Protein AF-A0A2S9JNG1-F1 (afdb_monomer_lite)

Foldseek 3Di:
DDKDKDWDPPDPDIKMKMKDKDFFDWQQVCQVVCCVQVVWHWPTKTKIKTWIWTADPQKIWIKIKIKIFQIDTDDDDPPDDQDDDDPVSVVSVLVNVQVVVCHVCVVDGMFIFIQIDTDGRVDRPDDCVVVRVVVSVVGRDPDDDPDDPPPDD

Organism: NCBI:txid1382456

Secondary structure (DSSP, 8-state):
-EEEEEEETTSSS-EEEEEEEEEEEEGGGGHHHHHHHHS--EEEEEEEEEEEEEEETTEEEEEEEEEEEEEEES----------S-HHHHHHHHHHHHHHHHHH-TT--EEE--EE--EETT-TT-THHHHHHHHHHH---S-PPSS-GGG--

Structure (mmCIF, N/CA/C/O backbone):
data_AF-A0A2S9JNG1-F1
#
_entry.id   AF-A0A2S9JNG1-F1
#
loop_
_atom_site.group_PDB
_atom_site.id
_atom_site.type_symbol
_atom_site.label_atom_id
_atom_site.label_alt_id
_atom_site.label_comp_id
_atom_site.label_asym_id
_atom_site.label_entity_id
_atom_site.label_seq_id
_atom_site.pdbx_PDB_ins_code
_atom_site.Cartn_x
_atom_site.Cartn_y
_atom_site.Cartn_z
_atom_site.occupancy
_atom_site.B_iso_or_equiv
_atom_site.auth_seq_id
_atom_site.auth_comp_id
_atom_site.auth_asym_id
_atom_site.auth_atom_id
_atom_site.pdbx_PDB_model_num
ATOM 1 N N . MET A 1 1 ? -1.853 -14.263 -1.547 1.00 91.31 1 MET A N 1
ATOM 2 C CA . MET A 1 1 ? -1.185 -13.300 -2.446 1.00 91.31 1 MET A CA 1
ATOM 3 C C . MET A 1 1 ? -1.119 -13.913 -3.832 1.00 91.31 1 MET A C 1
ATOM 5 O O . MET A 1 1 ? -0.804 -15.093 -3.926 1.00 91.31 1 MET A O 1
ATOM 9 N N . LYS A 1 2 ? -1.450 -13.146 -4.869 1.00 94.62 2 LYS A N 1
ATOM 10 C CA . LYS A 1 2 ? -1.276 -13.501 -6.278 1.00 94.62 2 LYS A CA 1
ATOM 11 C C . LYS A 1 2 ? -0.492 -12.381 -6.951 1.00 94.62 2 LYS A C 1
ATOM 13 O O . LYS A 1 2 ? -0.775 -11.212 -6.696 1.00 94.62 2 LYS A O 1
ATOM 18 N N . VAL A 1 3 ? 0.477 -12.756 -7.770 1.00 93.50 3 VAL A N 1
ATOM 19 C CA . VAL A 1 3 ? 1.281 -11.840 -8.577 1.00 93.50 3 VAL A CA 1
ATOM 20 C C . VAL A 1 3 ? 1.390 -12.467 -9.960 1.00 93.50 3 VAL A C 1
ATOM 22 O O . VAL A 1 3 ? 1.746 -13.641 -10.058 1.00 93.50 3 VAL A O 1
ATOM 25 N N . ASP A 1 4 ? 1.053 -11.707 -10.991 1.00 94.38 4 ASP A N 1
ATOM 26 C CA . ASP A 1 4 ? 1.318 -12.032 -12.391 1.00 94.38 4 ASP A CA 1
ATOM 27 C C . ASP A 1 4 ? 2.237 -10.939 -12.931 1.00 94.38 4 ASP A C 1
ATOM 29 O O . ASP A 1 4 ? 1.984 -9.759 -12.698 1.00 94.38 4 ASP A O 1
ATOM 33 N N . MET A 1 5 ? 3.350 -11.326 -13.549 1.00 90.06 5 MET A N 1
ATOM 34 C CA . MET A 1 5 ? 4.353 -10.379 -14.013 1.00 90.06 5 MET A CA 1
ATOM 35 C C . MET A 1 5 ? 4.984 -10.865 -15.311 1.00 90.06 5 MET A C 1
ATOM 37 O O . MET A 1 5 ? 5.430 -12.011 -15.411 1.00 90.06 5 MET A O 1
ATOM 41 N N . LYS A 1 6 ? 5.081 -9.962 -16.282 1.00 91.88 6 LYS A N 1
ATOM 42 C CA . LYS A 1 6 ? 5.872 -10.124 -17.503 1.00 91.88 6 LYS A CA 1
ATOM 43 C C . LYS A 1 6 ? 7.009 -9.118 -17.461 1.00 91.88 6 LYS A C 1
ATOM 45 O O . LYS A 1 6 ? 6.782 -7.967 -17.115 1.00 91.88 6 LYS A O 1
ATOM 50 N N . VAL A 1 7 ? 8.222 -9.549 -17.802 1.00 88.69 7 VAL A N 1
ATOM 51 C CA . VAL A 1 7 ? 9.421 -8.699 -17.749 1.00 88.69 7 VAL A CA 1
ATOM 52 C C . VAL A 1 7 ? 10.243 -8.876 -19.017 1.00 88.69 7 VAL A C 1
ATOM 54 O O . VAL A 1 7 ? 10.488 -10.005 -19.447 1.00 88.69 7 VAL A O 1
ATOM 57 N N . ASN A 1 8 ? 10.715 -7.769 -19.586 1.00 85.62 8 ASN A N 1
ATOM 58 C CA . ASN A 1 8 ? 11.705 -7.758 -20.654 1.00 85.62 8 ASN A CA 1
ATOM 59 C C . ASN A 1 8 ? 13.083 -7.374 -20.097 1.00 85.62 8 ASN A C 1
ATOM 61 O O . ASN A 1 8 ? 13.446 -6.203 -20.041 1.00 85.62 8 ASN A O 1
ATOM 65 N N . ILE A 1 9 ? 13.871 -8.379 -19.715 1.00 88.56 9 ILE A N 1
ATOM 66 C CA . ILE A 1 9 ? 15.198 -8.194 -19.101 1.00 88.56 9 ILE A CA 1
ATOM 67 C C . ILE A 1 9 ? 16.321 -7.848 -20.093 1.00 88.56 9 ILE A C 1
ATOM 69 O O . ILE A 1 9 ? 17.474 -7.743 -19.690 1.00 88.56 9 ILE A O 1
ATOM 73 N N . LEU A 1 10 ? 16.023 -7.735 -21.392 1.00 89.19 10 LEU A N 1
ATOM 74 C CA . LEU A 1 10 ? 17.038 -7.450 -22.416 1.00 89.19 10 LEU A CA 1
ATOM 75 C C . LEU A 1 10 ? 17.381 -5.959 -22.519 1.00 89.19 10 LEU A C 1
ATOM 77 O O . LEU A 1 10 ? 18.366 -5.601 -23.162 1.00 89.19 10 LEU A O 1
ATOM 81 N N . LYS A 1 11 ? 16.563 -5.096 -21.915 1.00 78.56 11 LYS A N 1
ATOM 82 C CA . LYS A 1 11 ? 16.812 -3.659 -21.822 1.00 78.56 11 LYS A CA 1
ATOM 83 C C . LYS A 1 11 ? 17.684 -3.334 -20.610 1.00 78.56 11 LYS A C 1
ATOM 85 O O . LYS A 1 11 ? 17.658 -4.049 -19.613 1.00 78.56 11 LYS A O 1
ATOM 90 N N . GLU A 1 12 ? 18.414 -2.222 -20.695 1.00 76.75 12 GLU A N 1
ATOM 91 C CA . GLU A 1 12 ? 19.209 -1.684 -19.581 1.00 76.75 12 GLU A CA 1
ATOM 92 C C . GLU A 1 12 ? 18.336 -1.405 -18.348 1.00 76.75 12 GLU A C 1
ATOM 94 O O . GLU A 1 12 ? 18.688 -1.794 -17.236 1.00 76.75 12 GLU A O 1
ATOM 99 N N . ILE A 1 13 ? 17.155 -0.818 -18.565 1.00 75.12 13 ILE A N 1
ATOM 100 C CA . ILE A 1 13 ? 16.062 -0.784 -17.593 1.00 75.12 13 ILE A CA 1
ATOM 101 C C . ILE A 1 13 ? 15.001 -1.768 -18.080 1.00 75.12 13 ILE A C 1
ATOM 103 O O . ILE A 1 13 ? 14.429 -1.539 -19.148 1.00 75.12 13 ILE A O 1
ATOM 107 N N . PRO A 1 14 ? 14.745 -2.864 -17.349 1.00 77.75 14 PRO A N 1
ATOM 108 C CA . PRO A 1 14 ? 13.750 -3.839 -17.761 1.00 77.75 14 PRO A CA 1
ATOM 109 C C . PRO A 1 14 ? 12.354 -3.224 -17.829 1.00 77.75 14 PRO A C 1
ATOM 111 O O . PRO A 1 14 ? 11.896 -2.628 -16.853 1.00 77.75 14 PRO A O 1
ATOM 114 N N . ASP A 1 15 ? 11.658 -3.435 -18.946 1.00 85.69 15 ASP A N 1
ATOM 115 C CA . ASP A 1 15 ? 10.218 -3.186 -18.974 1.00 85.69 15 ASP A CA 1
ATOM 116 C C . ASP A 1 15 ? 9.517 -4.266 -18.151 1.00 85.69 15 ASP A C 1
ATOM 118 O O . ASP A 1 15 ? 9.937 -5.432 -18.159 1.00 85.69 15 ASP A O 1
ATOM 122 N N . PHE A 1 16 ? 8.413 -3.914 -17.501 1.00 86.62 16 PHE A N 1
ATOM 123 C CA . PHE A 1 16 ? 7.541 -4.901 -16.882 1.00 86.62 16 PHE A CA 1
ATOM 124 C C . PHE A 1 16 ? 6.067 -4.520 -16.980 1.00 86.62 16 PHE A C 1
ATOM 126 O O . PHE A 1 16 ? 5.715 -3.355 -17.094 1.00 86.62 16 PHE A O 1
ATOM 133 N N . ASP A 1 17 ? 5.213 -5.528 -16.888 1.00 91.50 17 ASP A N 1
ATOM 134 C CA . ASP A 1 17 ? 3.771 -5.417 -16.674 1.00 91.50 17 ASP A CA 1
ATOM 135 C C . ASP A 1 17 ? 3.444 -6.349 -15.507 1.00 91.50 17 ASP A C 1
ATOM 137 O O . ASP A 1 17 ? 3.806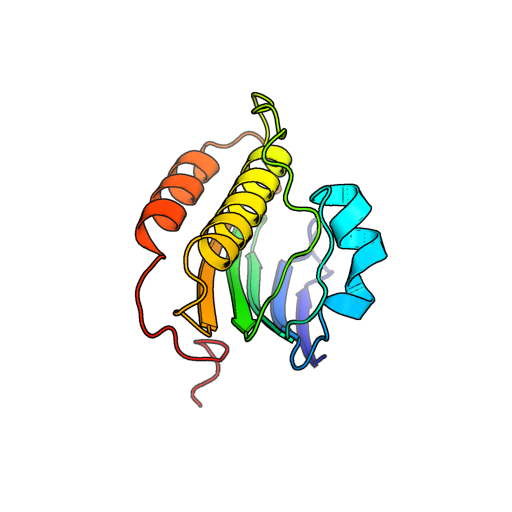 -7.531 -15.537 1.00 91.50 17 ASP A O 1
ATOM 141 N N . MET A 1 18 ? 2.864 -5.801 -14.442 1.00 90.81 18 MET A N 1
ATOM 142 C CA . MET A 1 18 ? 2.623 -6.489 -13.186 1.00 90.81 18 MET A CA 1
ATOM 143 C C . MET A 1 18 ? 1.203 -6.260 -12.676 1.00 90.81 18 MET A C 1
ATOM 145 O O . MET A 1 18 ? 0.775 -5.143 -12.397 1.00 90.81 18 MET A O 1
ATOM 149 N N . ASN A 1 19 ? 0.539 -7.371 -12.386 1.00 94.31 19 ASN A N 1
ATOM 150 C CA . ASN A 1 19 ? -0.720 -7.436 -11.669 1.00 94.31 19 ASN A CA 1
ATOM 151 C C . ASN A 1 19 ? -0.486 -8.032 -10.280 1.00 94.31 19 ASN A C 1
ATOM 153 O O . ASN A 1 19 ? 0.067 -9.126 -10.142 1.00 94.31 19 ASN A O 1
ATOM 157 N N . MET A 1 20 ? -0.947 -7.352 -9.233 1.00 94.69 20 MET A N 1
ATOM 158 C CA . MET A 1 20 ? -0.830 -7.826 -7.855 1.00 94.69 20 MET A CA 1
ATOM 159 C C . MET A 1 20 ? -2.181 -7.824 -7.145 1.00 94.69 20 MET A C 1
ATOM 161 O O . MET A 1 20 ? -2.921 -6.842 -7.148 1.00 94.69 20 MET A O 1
ATOM 165 N N . GLN A 1 21 ? -2.461 -8.925 -6.451 1.00 95.81 21 GLN A N 1
ATOM 166 C CA . GLN A 1 21 ? -3.594 -9.060 -5.549 1.00 95.81 21 GLN A CA 1
ATOM 167 C C . GLN A 1 21 ? -3.134 -9.624 -4.201 1.00 95.81 21 GLN A C 1
ATOM 169 O O . GLN A 1 21 ? -2.606 -10.738 -4.090 1.00 95.81 21 GLN A O 1
ATOM 174 N N . LEU A 1 22 ? -3.414 -8.887 -3.136 1.00 94.69 22 LEU A N 1
ATOM 175 C CA . LEU A 1 22 ? -3.188 -9.306 -1.762 1.00 94.69 22 LEU A CA 1
ATOM 176 C C . LEU A 1 22 ? -4.497 -9.156 -0.992 1.00 94.69 22 LEU A C 1
ATOM 178 O O . LEU A 1 22 ? -4.933 -8.045 -0.759 1.00 94.69 22 LEU A O 1
ATOM 182 N N . THR A 1 23 ? -5.133 -10.259 -0.606 1.00 95.12 23 THR A N 1
ATOM 183 C CA . THR A 1 23 ? -6.448 -10.237 0.053 1.00 95.12 23 THR A CA 1
ATOM 184 C C . THR A 1 23 ? -6.434 -10.969 1.383 1.00 95.12 23 THR A C 1
ATOM 186 O O . THR A 1 23 ? -5.656 -11.910 1.561 1.00 95.12 23 THR A O 1
ATOM 189 N N . GLY A 1 24 ? -7.343 -10.591 2.278 1.00 93.44 24 GLY A N 1
ATOM 190 C CA . GLY A 1 24 ? -7.548 -11.239 3.571 1.00 93.44 24 GLY A CA 1
ATOM 191 C C . GLY A 1 24 ? -6.424 -10.967 4.567 1.00 93.44 24 GLY A C 1
ATOM 192 O O . GLY A 1 24 ? -6.161 -11.798 5.436 1.00 93.44 24 GLY A O 1
ATOM 193 N N . VAL A 1 25 ? -5.725 -9.837 4.435 1.00 94.69 25 VAL A N 1
ATOM 194 C CA . VAL A 1 25 ? -4.654 -9.478 5.367 1.00 94.69 25 VAL A CA 1
ATOM 195 C C . VAL A 1 25 ? -5.268 -8.983 6.665 1.00 94.69 25 VAL A C 1
ATOM 197 O O . VAL A 1 25 ? -6.014 -8.007 6.670 1.00 94.69 25 VAL A O 1
ATOM 200 N N . ASN A 1 26 ? -4.916 -9.620 7.778 1.00 94.88 26 ASN A N 1
ATOM 201 C CA . ASN A 1 26 ? -5.264 -9.117 9.099 1.00 94.88 26 ASN A CA 1
ATOM 202 C C . ASN A 1 26 ? -4.335 -7.948 9.459 1.00 94.88 26 ASN A C 1
ATOM 204 O O . ASN A 1 26 ? -3.128 -8.126 9.608 1.00 94.88 26 ASN A O 1
ATOM 208 N N . LEU A 1 27 ? -4.882 -6.747 9.631 1.00 91.69 27 LEU A N 1
ATOM 209 C CA . LEU A 1 27 ? -4.080 -5.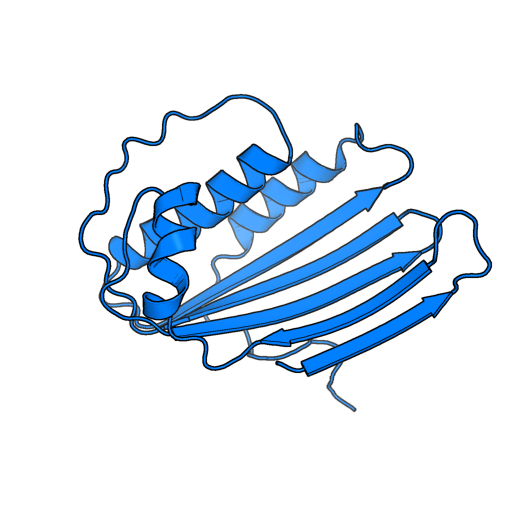562 9.942 1.00 91.69 27 LEU A CA 1
ATOM 210 C C . LEU A 1 27 ? -3.343 -5.669 11.284 1.00 91.69 27 LEU A C 1
ATOM 212 O O . LEU A 1 27 ? -2.286 -5.058 11.437 1.00 91.69 27 LEU A O 1
ATOM 216 N N . THR A 1 28 ? -3.824 -6.478 12.234 1.00 93.06 28 THR A N 1
ATOM 217 C CA . THR A 1 28 ? -3.130 -6.657 13.519 1.00 93.06 28 THR A CA 1
ATOM 218 C C . THR A 1 28 ? -1.776 -7.344 13.351 1.00 93.06 28 THR A C 1
ATOM 220 O O . THR A 1 28 ? -0.842 -7.037 14.094 1.00 93.06 28 THR A O 1
ATOM 223 N N . SER A 1 29 ? -1.612 -8.207 12.337 1.00 94.06 29 SER A N 1
ATOM 224 C CA . SER A 1 29 ? -0.318 -8.838 12.046 1.00 94.06 29 SER A CA 1
ATOM 225 C C . SER A 1 29 ? 0.697 -7.861 11.452 1.00 94.06 29 SER A C 1
ATOM 227 O O . SER A 1 29 ? 1.890 -8.150 11.441 1.00 94.06 29 SER A O 1
ATOM 229 N N . LEU A 1 30 ? 0.247 -6.695 10.980 1.00 90.56 30 LEU A N 1
ATOM 230 C CA . LEU A 1 30 ? 1.104 -5.635 10.450 1.00 90.56 30 LEU A CA 1
ATOM 231 C C . LEU A 1 30 ? 1.476 -4.583 11.503 1.00 90.56 30 LEU A C 1
ATOM 233 O O . LEU A 1 30 ? 2.180 -3.628 11.179 1.00 90.56 30 LEU A O 1
ATOM 237 N N . ASN A 1 31 ? 1.066 -4.745 12.766 1.00 88.38 31 ASN A N 1
ATOM 238 C CA . ASN A 1 31 ? 1.272 -3.732 13.804 1.00 88.38 31 ASN A CA 1
ATOM 239 C C . ASN A 1 31 ? 2.736 -3.319 13.997 1.00 88.38 31 ASN A C 1
ATOM 241 O O . ASN A 1 31 ? 2.990 -2.149 14.259 1.00 88.38 31 ASN A O 1
ATOM 245 N N . ASN A 1 32 ? 3.707 -4.221 13.825 1.00 88.75 32 ASN A N 1
ATOM 246 C CA . ASN A 1 32 ? 5.126 -3.846 13.903 1.00 88.75 32 ASN A CA 1
ATOM 247 C C . ASN A 1 32 ? 5.503 -2.815 12.826 1.00 88.75 32 ASN A C 1
ATOM 249 O O . ASN A 1 32 ? 6.187 -1.835 13.114 1.00 88.75 32 ASN A O 1
ATOM 253 N N . PHE A 1 33 ? 5.011 -3.006 11.600 1.00 85.31 33 PHE A N 1
ATOM 254 C CA . PHE A 1 33 ? 5.224 -2.079 10.492 1.00 85.31 33 PHE A CA 1
ATOM 255 C C . PHE A 1 33 ? 4.433 -0.777 10.684 1.00 85.31 33 PHE A C 1
ATOM 257 O O . PHE A 1 33 ? 4.991 0.313 10.561 1.00 85.31 33 PHE A O 1
ATOM 264 N N . ILE A 1 34 ? 3.151 -0.884 11.046 1.00 83.19 34 ILE A N 1
ATOM 265 C CA . ILE A 1 34 ? 2.260 0.268 11.244 1.00 83.19 34 ILE A CA 1
ATOM 266 C C . ILE A 1 34 ? 2.778 1.166 12.378 1.00 83.19 34 ILE A C 1
ATOM 268 O O . ILE A 1 34 ? 2.835 2.382 12.212 1.00 83.19 34 ILE A O 1
ATOM 272 N N . LYS A 1 35 ? 3.254 0.591 13.488 1.00 82.75 35 LYS A N 1
ATOM 273 C CA . LYS A 1 35 ? 3.866 1.353 14.588 1.00 82.75 35 LYS A CA 1
ATOM 274 C C . LYS A 1 35 ? 5.135 2.077 14.147 1.00 82.75 35 LYS A C 1
ATOM 276 O O . LYS A 1 35 ? 5.327 3.232 14.517 1.00 82.75 35 LYS A O 1
ATOM 281 N N . ALA A 1 36 ? 5.978 1.427 13.345 1.00 80.88 36 ALA A N 1
ATOM 282 C CA . ALA A 1 36 ? 7.227 2.018 12.872 1.00 80.88 36 ALA A CA 1
ATOM 283 C C . ALA A 1 36 ? 7.003 3.194 11.903 1.00 80.88 36 ALA A C 1
ATOM 285 O O . ALA A 1 36 ? 7.718 4.189 11.985 1.00 80.88 36 ALA A O 1
ATOM 286 N N . GLN A 1 37 ? 6.020 3.093 11.001 1.00 74.88 37 GLN A N 1
ATOM 287 C CA . GLN A 1 37 ? 5.817 4.071 9.921 1.00 74.88 37 GLN A CA 1
ATOM 288 C C . GLN A 1 37 ? 4.682 5.068 10.195 1.00 74.88 37 GLN A C 1
ATOM 290 O O . GLN A 1 37 ? 4.816 6.262 9.928 1.00 74.88 37 GLN A O 1
ATOM 295 N N . GLY A 1 38 ? 3.564 4.581 10.731 1.00 72.12 38 GLY A N 1
ATOM 296 C CA . GLY A 1 38 ? 2.358 5.359 11.018 1.00 72.12 38 GLY A CA 1
ATOM 297 C C . GLY A 1 38 ? 2.268 5.872 12.456 1.00 72.12 38 GLY A C 1
ATOM 298 O O . GLY A 1 38 ? 1.519 6.813 12.701 1.00 72.12 38 GLY A O 1
ATOM 299 N N . LYS A 1 39 ? 3.046 5.301 13.391 1.00 78.12 39 LYS A N 1
ATOM 300 C CA . LYS A 1 39 ? 3.041 5.639 14.830 1.00 78.12 39 LYS A CA 1
ATOM 301 C C . LYS A 1 39 ? 1.693 5.411 15.535 1.00 78.12 39 LYS A C 1
ATOM 303 O O . LYS A 1 39 ? 1.408 6.061 16.535 1.00 78.12 39 LYS A O 1
ATOM 308 N N . PHE A 1 40 ? 0.891 4.473 15.037 1.00 79.00 40 PHE A N 1
ATOM 309 C CA . PHE A 1 40 ? -0.344 4.003 15.671 1.00 79.00 40 PHE A CA 1
ATOM 310 C C . PHE A 1 40 ? -0.411 2.474 15.624 1.00 79.00 40 PHE A C 1
ATOM 312 O O . PHE A 1 40 ? 0.430 1.821 14.999 1.00 79.00 40 PHE A O 1
ATOM 319 N N . ASP A 1 41 ? -1.408 1.893 16.281 1.00 85.12 41 ASP A N 1
ATOM 320 C CA . ASP A 1 41 ? -1.653 0.459 16.286 1.00 85.12 41 ASP A CA 1
ATOM 321 C C . ASP A 1 41 ? -3.117 0.108 16.027 1.00 85.12 41 ASP A C 1
ATOM 323 O O . ASP A 1 41 ? -4.047 0.852 16.335 1.00 85.12 41 ASP A O 1
ATOM 327 N N . VAL A 1 42 ? -3.317 -1.048 15.405 1.00 87.62 42 VAL A N 1
ATOM 328 C CA . VAL A 1 42 ? -4.624 -1.546 14.997 1.00 87.62 42 VAL A CA 1
ATOM 329 C C . VAL A 1 42 ? -5.027 -2.694 15.920 1.00 87.62 42 VAL A C 1
ATOM 331 O O . VAL A 1 42 ? -4.306 -3.684 16.051 1.00 87.62 42 VAL A O 1
ATOM 334 N N . GLU A 1 43 ? -6.199 -2.579 16.539 1.00 89.50 43 GLU A N 1
ATOM 335 C CA . GLU A 1 43 ? -6.821 -3.633 17.353 1.00 89.50 43 GLU A CA 1
ATOM 336 C C . GLU A 1 43 ? -7.516 -4.683 16.487 1.00 89.50 43 GLU A C 1
ATOM 338 O O . GLU A 1 43 ? -7.522 -5.867 16.814 1.00 89.50 43 GLU A O 1
ATOM 343 N N . ARG A 1 44 ? -8.115 -4.252 15.373 1.00 91.19 44 ARG A N 1
ATOM 344 C CA . ARG A 1 44 ? -8.717 -5.127 14.360 1.00 91.19 44 ARG A CA 1
ATOM 345 C C . ARG A 1 44 ? -8.817 -4.420 13.019 1.00 91.19 44 ARG A C 1
ATOM 347 O O . ARG A 1 44 ? -8.888 -3.196 12.979 1.00 91.19 44 ARG A O 1
ATOM 354 N N . GLY A 1 45 ? -8.899 -5.198 11.949 1.00 89.75 45 GLY A N 1
ATOM 355 C CA . GLY A 1 45 ? -9.225 -4.728 10.609 1.00 89.75 45 GLY A CA 1
ATOM 356 C C . GLY A 1 45 ? -8.692 -5.682 9.550 1.00 89.75 45 GLY A C 1
ATOM 357 O O . GLY A 1 45 ? -7.736 -6.415 9.807 1.00 89.75 45 GLY A O 1
ATOM 358 N N . ASN A 1 46 ? -9.305 -5.662 8.373 1.00 91.94 46 ASN A N 1
ATOM 359 C CA . ASN A 1 46 ? -8.841 -6.422 7.217 1.00 91.94 46 ASN A CA 1
ATOM 360 C C . ASN A 1 46 ? -8.366 -5.470 6.126 1.00 91.94 46 ASN A C 1
ATOM 362 O O . ASN A 1 46 ? -8.895 -4.366 6.001 1.00 91.94 46 ASN A O 1
ATOM 366 N N . LEU A 1 47 ? -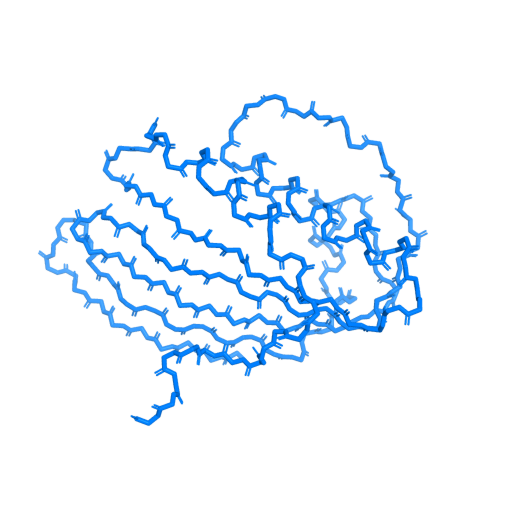7.387 -5.916 5.349 1.00 91.00 47 LEU A N 1
ATOM 367 C CA . LEU A 1 47 ? -6.835 -5.199 4.214 1.00 91.00 47 LEU A CA 1
ATOM 368 C C . LEU A 1 47 ? -6.824 -6.107 2.984 1.00 91.00 47 LEU A C 1
ATOM 370 O O . LEU A 1 47 ? -6.238 -7.193 3.007 1.00 91.00 47 LEU A O 1
ATOM 374 N N . ASP A 1 48 ? -7.422 -5.612 1.907 1.00 93.00 48 ASP A N 1
ATOM 375 C CA . ASP A 1 48 ? -7.182 -6.099 0.556 1.00 93.00 48 ASP A CA 1
ATOM 376 C C . ASP A 1 48 ? -6.442 -5.019 -0.245 1.00 93.00 48 ASP A C 1
ATOM 378 O O . ASP A 1 48 ? -6.688 -3.827 -0.080 1.00 93.00 48 ASP A O 1
ATOM 382 N N . ILE A 1 49 ? -5.542 -5.423 -1.131 1.00 91.88 49 ILE A N 1
ATOM 383 C CA . ILE A 1 49 ? -4.827 -4.561 -2.066 1.00 91.88 49 ILE A CA 1
ATOM 384 C C . ILE A 1 49 ? -4.933 -5.178 -3.457 1.00 91.88 49 ILE A C 1
ATOM 386 O O . ILE A 1 49 ? -4.643 -6.362 -3.644 1.00 91.88 49 ILE A O 1
ATOM 390 N N . TYR A 1 50 ? -5.294 -4.349 -4.428 1.00 93.19 50 TYR A N 1
ATOM 391 C CA . TYR A 1 50 ? -5.261 -4.667 -5.854 1.00 93.19 50 TYR A CA 1
ATOM 392 C C . TYR A 1 50 ? -4.374 -3.647 -6.558 1.00 93.19 50 TYR A C 1
ATOM 394 O O . TYR A 1 50 ? -4.436 -2.467 -6.229 1.00 93.19 50 TYR A O 1
ATOM 402 N N . SER A 1 51 ? -3.534 -4.070 -7.491 1.00 91.75 51 SER A N 1
ATOM 403 C CA . SER A 1 51 ? -2.632 -3.163 -8.196 1.00 91.75 51 SER A CA 1
ATOM 404 C C . SER A 1 51 ? -2.351 -3.660 -9.603 1.00 91.75 51 SER A C 1
ATOM 406 O O . SER A 1 51 ? -2.203 -4.864 -9.815 1.00 91.75 51 SER A O 1
ATOM 408 N N . GLU A 1 52 ? -2.271 -2.707 -10.522 1.00 93.31 52 GLU A N 1
ATOM 409 C CA . GLU A 1 52 ? -1.756 -2.868 -11.879 1.00 93.31 52 GLU A CA 1
ATOM 410 C C . GLU A 1 52 ? -0.631 -1.854 -12.038 1.00 93.31 52 GLU A C 1
ATOM 412 O O . GLU A 1 52 ? -0.821 -0.688 -11.685 1.00 93.31 52 GLU A O 1
ATOM 417 N N . LEU A 1 53 ? 0.535 -2.297 -12.493 1.00 89.19 53 LEU A N 1
ATOM 418 C CA . LEU A 1 53 ? 1.704 -1.454 -12.707 1.00 89.19 53 LEU A CA 1
ATOM 419 C C . LEU A 1 53 ? 2.426 -1.884 -13.973 1.00 89.19 53 LEU A C 1
ATOM 421 O O . LEU A 1 53 ? 2.753 -3.059 -14.122 1.00 89.19 53 LEU A O 1
ATOM 425 N N . ASP A 1 54 ? 2.758 -0.924 -14.820 1.00 91.19 54 ASP A N 1
ATOM 426 C CA . ASP A 1 54 ? 3.588 -1.129 -15.997 1.00 91.19 54 ASP A CA 1
ATOM 427 C C . ASP A 1 54 ? 4.758 -0.147 -16.007 1.00 91.19 54 ASP A C 1
ATOM 429 O O . ASP A 1 54 ? 4.632 1.006 -15.601 1.00 91.19 54 ASP A O 1
ATOM 433 N N . LEU A 1 55 ? 5.915 -0.627 -16.446 1.00 85.88 55 LEU A N 1
ATOM 434 C CA . LEU A 1 55 ? 7.091 0.176 -16.735 1.00 85.88 55 LEU A CA 1
ATOM 435 C C . LEU A 1 55 ? 7.468 -0.082 -18.186 1.00 85.88 55 LEU A C 1
ATOM 437 O O . LEU A 1 55 ? 7.874 -1.193 -18.520 1.00 85.88 55 LEU A O 1
ATOM 441 N N . MET A 1 56 ? 7.346 0.939 -19.026 1.00 90.00 56 MET A N 1
ATOM 442 C CA . MET A 1 56 ? 7.652 0.858 -20.453 1.00 90.00 56 MET A CA 1
ATOM 443 C C . MET A 1 56 ? 8.589 2.001 -20.823 1.00 90.00 56 MET A C 1
ATOM 445 O O . MET A 1 56 ? 8.249 3.165 -20.630 1.00 90.00 56 MET A O 1
ATOM 449 N N . ASP A 1 57 ? 9.789 1.684 -21.318 1.00 89.00 57 ASP A N 1
ATOM 450 C CA . ASP A 1 57 ? 10.783 2.690 -21.737 1.00 89.00 57 ASP A CA 1
ATOM 451 C C . ASP A 1 57 ? 11.130 3.719 -20.638 1.00 89.00 57 ASP A C 1
ATOM 453 O O . ASP A 1 57 ? 11.482 4.871 -20.894 1.00 89.00 57 ASP A O 1
ATOM 457 N N . GLY A 1 58 ? 11.056 3.280 -19.380 1.00 81.25 58 GLY A N 1
ATOM 458 C CA . GLY A 1 58 ? 11.317 4.105 -18.206 1.00 81.25 58 GLY A CA 1
ATOM 459 C C . GLY A 1 58 ? 10.143 4.975 -17.740 1.00 81.25 58 GLY A C 1
ATOM 460 O O . GLY A 1 58 ? 10.303 5.720 -16.775 1.00 81.25 58 GLY A O 1
ATOM 461 N N . GLU A 1 59 ? 8.971 4.870 -18.362 1.00 83.44 59 GLU A N 1
ATOM 462 C CA . GLU A 1 59 ? 7.724 5.455 -17.863 1.00 83.44 59 GLU A CA 1
ATOM 463 C C . GLU A 1 59 ? 6.967 4.425 -17.019 1.00 83.44 59 GLU A C 1
ATOM 465 O O . GLU A 1 59 ? 6.566 3.377 -17.522 1.00 83.44 59 GLU A O 1
ATOM 470 N N . LEU A 1 60 ? 6.800 4.716 -15.729 1.00 82.44 60 LEU A N 1
ATOM 471 C CA . LEU A 1 60 ? 6.027 3.927 -14.774 1.00 82.44 60 LEU A CA 1
ATOM 472 C C . LEU A 1 60 ? 4.592 4.453 -14.735 1.00 82.44 60 LEU A C 1
ATOM 474 O O . LEU A 1 60 ? 4.383 5.621 -14.402 1.00 82.44 60 LEU A O 1
ATOM 478 N N . ASN A 1 61 ? 3.616 3.585 -14.985 1.00 84.12 61 ASN A N 1
ATOM 479 C CA . ASN A 1 61 ? 2.192 3.886 -14.889 1.00 84.12 61 ASN A CA 1
ATOM 480 C C . ASN A 1 61 ? 1.455 2.818 -14.072 1.00 84.12 61 ASN A C 1
ATOM 482 O O . ASN A 1 61 ? 1.980 1.741 -13.785 1.00 84.12 61 ASN A O 1
ATOM 486 N N . GLY A 1 62 ? 0.229 3.143 -13.665 1.00 85.56 62 GLY A N 1
ATOM 487 C CA . GLY A 1 62 ? -0.681 2.204 -13.023 1.00 85.56 62 GLY A CA 1
ATOM 488 C C . GLY A 1 62 ? -1.328 2.752 -11.758 1.00 85.56 62 GLY A C 1
ATOM 489 O O . GLY A 1 62 ? -1.556 3.957 -11.612 1.00 85.56 62 GLY A O 1
ATOM 490 N N . TYR A 1 63 ? -1.689 1.858 -10.841 1.00 84.56 63 TYR A N 1
ATOM 491 C CA . TYR A 1 63 ? -2.403 2.209 -9.620 1.00 84.56 63 TYR A CA 1
ATOM 492 C C . TYR A 1 63 ? -2.296 1.147 -8.519 1.00 84.56 63 TYR A C 1
ATOM 494 O O . TYR A 1 63 ? -1.993 -0.026 -8.746 1.00 84.56 63 TYR A O 1
ATOM 502 N N . VAL A 1 64 ? -2.649 1.557 -7.300 1.00 85.81 64 VAL A N 1
ATOM 503 C CA . VAL A 1 64 ? -2.893 0.683 -6.148 1.00 85.81 64 VAL A CA 1
ATOM 504 C C . VAL A 1 64 ? -4.255 1.014 -5.536 1.00 85.81 64 VAL A C 1
ATOM 506 O O . VAL A 1 64 ? -4.574 2.173 -5.288 1.00 85.81 64 VAL A O 1
ATOM 509 N N . LYS A 1 65 ? -5.052 -0.012 -5.246 1.00 88.25 65 LYS A N 1
ATOM 510 C CA . LYS A 1 65 ? -6.368 0.070 -4.608 1.00 88.25 65 LYS A CA 1
ATOM 511 C C . LYS A 1 65 ? -6.371 -0.664 -3.272 1.00 88.25 65 LYS A C 1
ATOM 513 O O . LYS A 1 65 ? -6.561 -1.885 -3.258 1.00 88.25 65 LYS A O 1
ATOM 518 N N . PRO A 1 66 ? -6.141 0.034 -2.149 1.00 86.81 66 PRO A N 1
ATOM 519 C CA . PRO A 1 66 ? -6.356 -0.542 -0.833 1.00 86.81 66 PRO A CA 1
ATOM 520 C C . PRO A 1 66 ? -7.845 -0.505 -0.454 1.00 86.81 66 PRO A C 1
ATOM 522 O O . PRO A 1 66 ? -8.516 0.516 -0.616 1.00 86.81 66 PRO A O 1
ATOM 525 N N . PHE A 1 67 ? -8.325 -1.608 0.115 1.00 87.12 67 PHE A N 1
ATOM 526 C CA . PHE A 1 67 ? -9.631 -1.757 0.748 1.00 87.12 67 PHE A CA 1
ATOM 527 C C . PHE A 1 67 ? -9.415 -2.130 2.211 1.00 87.12 67 PHE A C 1
ATOM 529 O O . PHE A 1 67 ? -8.817 -3.162 2.504 1.00 87.12 67 PHE A O 1
ATOM 536 N N . ILE A 1 68 ? -9.885 -1.293 3.130 1.00 86.50 68 ILE A N 1
ATOM 537 C CA . ILE A 1 68 ? -9.774 -1.504 4.572 1.00 86.50 68 ILE A CA 1
ATOM 538 C C . ILE A 1 68 ? -11.168 -1.697 5.147 1.00 86.50 68 ILE A C 1
ATOM 540 O O . ILE A 1 68 ? -12.036 -0.843 4.979 1.00 86.50 68 ILE A O 1
ATOM 544 N N . GLU A 1 69 ? -11.366 -2.782 5.886 1.00 86.56 69 GLU A N 1
ATOM 545 C CA . GLU A 1 69 ? -12.642 -3.094 6.524 1.00 86.56 69 GLU A CA 1
ATOM 546 C C . GLU A 1 69 ? -12.528 -3.233 8.037 1.00 86.56 69 GLU A C 1
ATOM 548 O O . GLU A 1 69 ? -11.537 -3.747 8.561 1.00 86.56 69 GLU A O 1
ATOM 553 N N . ASN A 1 70 ? -13.608 -2.869 8.734 1.00 85.25 70 ASN A N 1
ATOM 554 C CA . ASN A 1 70 ? -13.828 -3.135 10.161 1.00 85.25 70 ASN A CA 1
ATOM 555 C C . ASN A 1 70 ? -12.680 -2.676 11.077 1.00 85.25 70 ASN A C 1
ATOM 557 O O . ASN A 1 70 ? -12.455 -3.259 12.144 1.00 85.25 70 ASN A O 1
ATOM 561 N N . ILE A 1 71 ? -11.965 -1.630 10.665 1.00 85.81 71 ILE A N 1
ATOM 562 C CA . ILE A 1 71 ? -10.775 -1.156 11.356 1.00 85.81 71 ILE A CA 1
ATOM 563 C C . ILE A 1 71 ? -11.105 -0.529 12.715 1.00 85.81 71 ILE A C 1
ATOM 565 O O . ILE A 1 71 ? -12.096 0.184 12.874 1.00 85.81 71 ILE A O 1
ATOM 569 N N . LYS A 1 72 ? -10.264 -0.806 13.713 1.00 84.69 72 LYS A N 1
ATOM 570 C CA . LYS A 1 72 ? -10.260 -0.144 15.020 1.00 84.69 72 LYS A CA 1
ATOM 571 C C . LYS A 1 72 ? -8.819 0.144 15.424 1.00 84.69 72 LYS A C 1
ATOM 573 O O . LYS A 1 72 ? -7.990 -0.762 15.397 1.00 84.69 72 LYS A O 1
ATOM 578 N N . VAL A 1 73 ? -8.544 1.387 15.796 1.00 82.50 73 VAL A N 1
ATOM 579 C CA . VAL A 1 73 ? -7.218 1.888 16.189 1.00 82.50 73 VAL A CA 1
ATOM 580 C C . VAL A 1 73 ? -7.236 2.211 17.685 1.00 82.50 73 VAL A C 1
ATOM 582 O O . VAL A 1 73 ? -8.254 2.714 18.164 1.00 82.50 73 VAL A O 1
ATOM 585 N N . LEU A 1 74 ? -6.159 1.905 18.418 1.00 74.69 74 LEU A N 1
ATOM 586 C CA . LEU A 1 74 ? -6.067 2.130 19.871 1.00 74.69 74 LEU A CA 1
ATOM 587 C C . LEU A 1 74 ? -5.311 3.423 20.206 1.00 74.69 74 LEU A C 1
ATOM 589 O O . LEU A 1 74 ? -5.871 4.279 20.887 1.00 74.69 74 LEU A O 1
ATOM 593 N N . ASP A 1 75 ? -4.106 3.613 19.661 1.00 68.31 75 ASP A N 1
ATOM 594 C CA . ASP A 1 75 ? -3.238 4.764 19.957 1.00 68.31 75 ASP A CA 1
ATOM 595 C C . ASP A 1 75 ? -3.092 5.729 18.769 1.00 68.31 75 ASP A C 1
ATOM 597 O O . ASP A 1 75 ? -1.996 5.990 18.263 1.00 68.31 75 ASP A O 1
ATOM 601 N N . TRP A 1 76 ? -4.207 6.294 18.298 1.00 69.38 76 TRP A N 1
ATOM 602 C CA . TRP A 1 76 ? -4.157 7.318 17.253 1.00 69.38 76 TRP A CA 1
ATOM 603 C C . TRP A 1 76 ? -3.675 8.665 17.822 1.00 69.38 76 TRP A C 1
ATOM 605 O O . TRP A 1 76 ? -4.452 9.424 18.404 1.00 69.38 76 TRP A O 1
ATOM 615 N N . LYS A 1 77 ? -2.390 8.992 17.638 1.00 61.75 77 LYS A N 1
ATOM 616 C CA . LYS A 1 77 ? -1.838 10.327 17.926 1.00 61.75 77 LYS A CA 1
ATOM 617 C C . LYS A 1 77 ? -1.603 11.085 16.621 1.00 61.75 77 LYS A C 1
ATOM 619 O O . LYS A 1 77 ? -0.713 10.738 15.851 1.00 61.75 77 LYS A O 1
ATOM 624 N N . ASN A 1 78 ? -2.354 12.163 16.400 1.00 56.06 78 ASN A N 1
ATOM 625 C CA . ASN A 1 78 ? -2.192 13.090 15.267 1.00 56.06 78 ASN A CA 1
ATOM 626 C C . ASN A 1 78 ? -0.933 13.987 15.384 1.00 56.06 78 ASN A C 1
ATOM 628 O O . ASN A 1 78 ? -0.916 15.103 14.878 1.00 56.06 78 ASN A O 1
ATOM 632 N N . ASP A 1 79 ? 0.144 13.513 16.016 1.00 53.22 79 ASP A N 1
ATOM 633 C CA . ASP A 1 79 ? 1.387 14.279 16.220 1.00 53.22 79 ASP A CA 1
ATOM 634 C C . ASP A 1 79 ? 2.356 14.178 15.026 1.00 53.22 79 ASP A C 1
ATOM 636 O O . ASP A 1 79 ? 3.566 14.407 15.138 1.00 53.22 79 ASP A O 1
ATOM 640 N N . ASN A 1 80 ? 1.838 13.837 13.847 1.00 55.84 80 ASN A N 1
ATOM 641 C CA . ASN A 1 80 ? 2.623 13.807 12.624 1.00 55.84 80 ASN A CA 1
ATOM 642 C C . ASN A 1 80 ? 2.801 15.242 12.125 1.00 55.84 80 ASN A C 1
ATOM 644 O O . ASN A 1 80 ? 1.955 15.793 11.422 1.00 55.84 80 ASN A O 1
ATOM 648 N N . LYS A 1 81 ? 3.916 15.865 12.523 1.00 52.72 81 LYS A N 1
ATOM 649 C CA . LYS A 1 81 ? 4.392 17.102 11.899 1.00 52.72 81 LYS A CA 1
ATOM 650 C C . LYS A 1 81 ? 4.471 16.873 10.389 1.00 52.72 81 LYS A C 1
ATOM 652 O O . LYS A 1 81 ? 5.057 15.883 9.957 1.00 52.72 81 LYS A O 1
ATOM 657 N N . LYS A 1 82 ? 3.879 17.783 9.614 1.00 52.94 82 LYS A N 1
ATOM 658 C CA . LYS A 1 82 ? 4.069 17.828 8.163 1.00 52.94 82 LYS A CA 1
ATOM 659 C C . LYS A 1 82 ? 5.559 18.024 7.905 1.00 52.94 82 LYS A C 1
ATOM 661 O O . LYS A 1 82 ? 6.125 19.033 8.319 1.00 52.94 82 LYS A O 1
ATOM 666 N N . GLU A 1 83 ? 6.190 17.023 7.313 1.00 54.75 83 GLU A N 1
ATOM 667 C CA . GLU A 1 83 ? 7.568 17.113 6.847 1.00 54.75 83 GLU A CA 1
ATOM 668 C C . GLU A 1 83 ? 7.5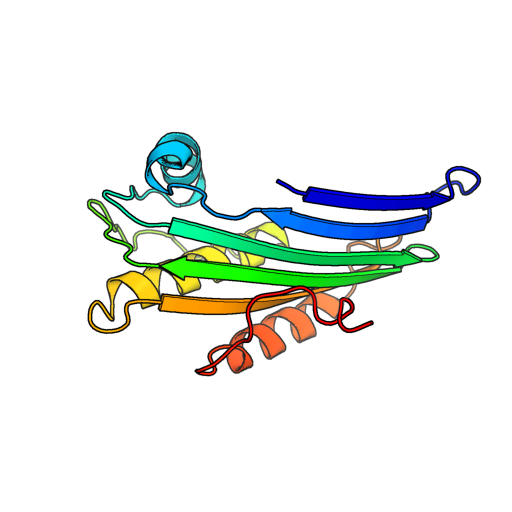04 17.640 5.412 1.00 54.75 83 GLU A C 1
ATOM 670 O O . GLU A 1 83 ? 6.865 17.038 4.549 1.00 54.75 83 GLU A O 1
ATOM 675 N N . GLU A 1 84 ? 8.094 18.810 5.166 1.00 57.19 84 GLU A N 1
ATOM 676 C CA . GLU A 1 84 ? 8.099 19.412 3.835 1.00 57.19 84 GLU A CA 1
ATOM 677 C C . GLU A 1 84 ? 9.041 18.638 2.898 1.00 57.19 84 GLU A C 1
ATOM 679 O O . GLU A 1 84 ? 10.203 18.399 3.225 1.00 57.19 84 GLU A O 1
ATOM 684 N N . GLY A 1 85 ? 8.535 18.285 1.711 1.00 55.84 85 GLY A N 1
ATOM 685 C CA . GLY A 1 85 ? 9.329 17.854 0.555 1.00 55.84 85 GLY A CA 1
ATOM 686 C C . GLY A 1 85 ? 9.548 16.341 0.425 1.00 55.84 85 GLY A C 1
ATOM 687 O O . GLY A 1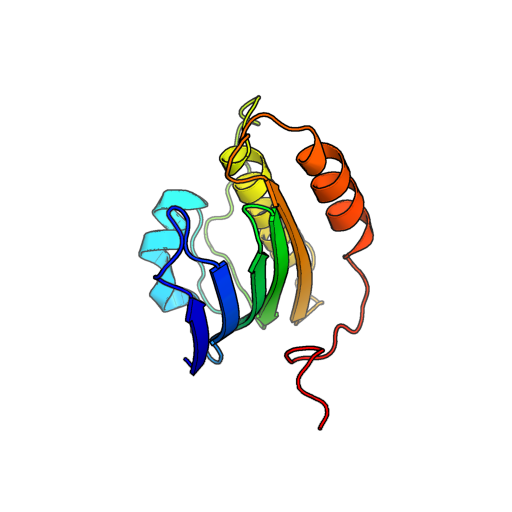 85 ? 10.074 15.696 1.325 1.00 55.84 85 GLY A O 1
ATOM 688 N N . GLY A 1 86 ? 9.178 15.771 -0.730 1.00 62.00 86 GLY A N 1
ATOM 689 C CA . GLY A 1 86 ? 9.570 14.419 -1.164 1.00 62.00 86 GLY A CA 1
ATOM 690 C C . GLY A 1 86 ? 8.419 13.467 -1.533 1.00 62.00 86 GLY A C 1
ATOM 691 O O . GLY A 1 86 ? 7.333 13.509 -0.956 1.00 62.00 86 GLY A O 1
ATOM 692 N N . ILE A 1 87 ? 8.690 12.554 -2.475 1.00 57.00 87 ILE A N 1
ATOM 693 C CA . ILE A 1 87 ? 7.769 11.505 -2.968 1.00 57.00 87 ILE A CA 1
ATOM 694 C C . ILE A 1 87 ? 7.313 10.582 -1.824 1.00 57.00 87 ILE A C 1
ATOM 696 O O . ILE A 1 87 ? 6.126 10.290 -1.670 1.00 57.00 87 ILE A O 1
ATOM 700 N N . LEU A 1 88 ? 8.253 10.178 -0.964 1.00 64.00 88 LEU A N 1
ATOM 701 C CA . LEU A 1 88 ? 7.986 9.302 0.181 1.00 64.00 88 LEU A CA 1
ATOM 702 C C . LEU A 1 88 ? 7.100 9.973 1.241 1.00 64.00 88 LEU A C 1
ATOM 704 O O . LEU A 1 88 ? 6.246 9.315 1.836 1.00 64.00 88 LEU A O 1
ATOM 708 N N . ASN A 1 89 ? 7.256 11.284 1.440 1.00 66.19 89 ASN A N 1
ATOM 709 C CA . ASN A 1 89 ? 6.466 12.046 2.407 1.00 66.19 89 ASN A CA 1
ATOM 710 C C . ASN A 1 89 ? 5.012 12.187 1.954 1.00 66.19 89 ASN A C 1
ATOM 712 O O . ASN A 1 89 ? 4.103 11.944 2.740 1.00 66.19 89 ASN A O 1
ATOM 716 N N . ALA A 1 90 ? 4.776 12.466 0.674 1.00 66.50 90 ALA A N 1
ATOM 717 C CA . ALA A 1 90 ? 3.424 12.510 0.123 1.00 66.50 90 ALA A CA 1
ATOM 718 C C . ALA A 1 90 ? 2.706 11.150 0.194 1.00 66.50 90 ALA A C 1
ATOM 720 O O . ALA A 1 90 ? 1.527 11.088 0.544 1.00 66.50 90 ALA A O 1
ATOM 721 N N . ALA A 1 91 ? 3.410 10.050 -0.097 1.00 66.94 91 ALA A N 1
ATOM 722 C CA . ALA A 1 91 ? 2.857 8.706 0.060 1.00 66.94 91 ALA A CA 1
ATOM 723 C C . ALA A 1 91 ? 2.486 8.426 1.528 1.00 66.94 91 ALA A C 1
ATOM 725 O O . ALA A 1 91 ? 1.393 7.938 1.818 1.00 66.94 91 ALA A O 1
ATOM 726 N N . LYS A 1 92 ? 3.360 8.810 2.466 1.00 67.38 92 LYS A N 1
ATOM 727 C CA . LYS A 1 92 ? 3.113 8.722 3.911 1.00 67.38 92 LYS A CA 1
ATOM 728 C C . LYS A 1 92 ? 1.895 9.552 4.332 1.00 67.38 92 LYS A C 1
ATOM 730 O O . LYS A 1 92 ? 1.046 9.041 5.059 1.00 67.38 92 LYS A O 1
ATOM 735 N N . GLU A 1 93 ? 1.758 10.787 3.851 1.00 71.00 93 GLU A N 1
ATOM 736 C CA . GLU A 1 93 ? 0.597 11.647 4.127 1.00 71.00 93 GLU A CA 1
ATOM 737 C C . GLU A 1 93 ? -0.710 11.068 3.570 1.00 71.00 93 GLU A C 1
ATOM 739 O O . GLU A 1 93 ? -1.727 11.081 4.264 1.00 71.00 93 GLU A O 1
ATOM 744 N N . ALA A 1 94 ? -0.691 10.510 2.355 1.00 69.50 94 ALA A N 1
ATOM 745 C CA . ALA A 1 94 ? -1.856 9.866 1.749 1.00 69.50 94 ALA A CA 1
ATOM 746 C C . ALA A 1 94 ? -2.332 8.662 2.577 1.00 69.50 94 ALA A C 1
ATOM 748 O O . ALA A 1 94 ? -3.528 8.516 2.842 1.00 69.50 94 ALA A O 1
ATOM 749 N N . VAL A 1 95 ? -1.388 7.836 3.037 1.00 70.00 95 VAL A N 1
ATOM 750 C CA . VAL A 1 95 ? -1.666 6.703 3.926 1.00 70.00 95 VAL A CA 1
ATOM 751 C C . VAL A 1 95 ? -2.237 7.195 5.256 1.00 70.00 95 VAL A C 1
ATOM 753 O O . VAL A 1 95 ? -3.292 6.721 5.669 1.00 70.00 95 VAL A O 1
ATOM 756 N N . ILE A 1 96 ? -1.608 8.181 5.905 1.00 72.75 96 ILE A N 1
ATOM 757 C CA . ILE A 1 96 ? -2.111 8.753 7.164 1.00 72.75 96 ILE A CA 1
ATOM 758 C C . ILE A 1 96 ? -3.540 9.276 6.981 1.00 72.75 96 ILE A C 1
ATOM 760 O O . ILE A 1 96 ? -4.409 8.914 7.767 1.00 72.75 96 ILE A O 1
ATOM 764 N N . GLY A 1 97 ? -3.815 10.043 5.921 1.00 71.81 97 GLY A N 1
ATOM 765 C CA . GLY A 1 97 ? -5.149 10.579 5.640 1.00 71.81 97 GLY A CA 1
ATOM 766 C C . GLY A 1 97 ? -6.214 9.500 5.407 1.00 71.81 97 GLY A C 1
ATOM 767 O O . GLY A 1 97 ? -7.364 9.678 5.818 1.00 71.81 97 GLY A O 1
ATOM 768 N N . LEU A 1 98 ? -5.841 8.366 4.801 1.00 71.06 98 LEU A N 1
ATOM 769 C CA . LEU A 1 98 ? -6.716 7.200 4.647 1.00 71.06 98 LEU A CA 1
ATOM 770 C C . LEU A 1 98 ? -7.131 6.633 6.012 1.00 71.06 98 LEU A C 1
ATOM 772 O O . LEU A 1 98 ? -8.319 6.428 6.266 1.00 71.06 98 LEU A O 1
ATOM 776 N N . PHE A 1 99 ? -6.157 6.424 6.903 1.00 72.38 99 PHE A N 1
ATOM 777 C CA . PHE A 1 99 ? -6.398 5.896 8.246 1.00 72.38 99 PHE A CA 1
ATOM 778 C C . PHE A 1 99 ? -7.109 6.908 9.157 1.00 72.38 99 PHE A C 1
ATOM 780 O O . PHE A 1 99 ? -8.016 6.513 9.887 1.00 72.38 99 PHE A O 1
ATOM 787 N N . SER A 1 100 ? -6.795 8.208 9.077 1.00 72.12 100 SER A N 1
ATOM 788 C CA . SER A 1 100 ? -7.503 9.258 9.829 1.00 72.12 100 SER A CA 1
ATOM 789 C C . SER A 1 100 ? -9.000 9.236 9.545 1.00 72.12 100 SER A C 1
ATOM 791 O O . SER A 1 100 ? -9.804 9.173 10.470 1.00 72.12 100 SER A O 1
ATOM 793 N N . LYS A 1 101 ? -9.388 9.192 8.265 1.00 67.81 101 LYS A N 1
ATOM 794 C CA . LYS A 1 101 ? -10.803 9.129 7.870 1.00 67.81 101 LYS A CA 1
ATOM 795 C C . LYS A 1 101 ? -11.496 7.855 8.354 1.00 67.81 101 LYS A C 1
ATOM 797 O O . LYS A 1 101 ? -12.689 7.891 8.654 1.00 67.81 101 LYS A O 1
ATOM 802 N N . ALA A 1 102 ? -10.758 6.747 8.440 1.00 69.25 102 ALA A N 1
ATOM 803 C CA . ALA A 1 102 ? -11.253 5.490 8.995 1.00 69.25 102 ALA A CA 1
ATOM 804 C C . ALA A 1 102 ? -11.667 5.630 10.454 1.00 69.25 102 ALA A C 1
ATOM 806 O O . ALA A 1 102 ? -12.740 5.186 10.857 1.00 69.25 102 ALA A O 1
ATOM 807 N N . VAL A 1 103 ? -10.795 6.266 11.232 1.00 69.44 103 VAL A N 1
ATOM 808 C CA . VAL A 1 103 ? -10.983 6.482 12.663 1.00 69.44 103 VAL A CA 1
ATOM 809 C C . VAL A 1 103 ? -12.072 7.526 12.917 1.00 69.44 103 VAL A C 1
ATOM 811 O O . VAL A 1 103 ? -12.903 7.335 13.801 1.00 69.44 103 VAL A O 1
ATOM 814 N N . GLU A 1 104 ? -12.114 8.601 12.126 1.00 72.06 104 GLU A N 1
ATOM 815 C CA . GLU A 1 104 ? -13.085 9.694 12.275 1.00 72.06 104 GLU A CA 1
ATOM 816 C C . GLU A 1 104 ? -14.526 9.291 11.921 1.00 72.06 104 GLU A C 1
ATOM 818 O O . GLU A 1 104 ? -15.473 9.903 12.419 1.00 72.06 104 GLU A O 1
ATOM 823 N N . ASN A 1 105 ? -14.726 8.257 11.092 1.00 66.50 105 ASN A N 1
ATOM 824 C CA . ASN A 1 105 ? -16.058 7.812 10.683 1.00 66.50 105 ASN A CA 1
ATOM 825 C C . ASN A 1 105 ? -16.323 6.323 10.976 1.00 66.50 105 ASN A C 1
ATOM 827 O O . ASN A 1 105 ? -16.490 5.527 10.049 1.00 66.50 105 ASN A O 1
ATOM 831 N N . PRO A 1 106 ? -16.486 5.938 12.256 1.00 62.09 106 PRO A N 1
ATOM 832 C CA . PRO A 1 106 ? -16.666 4.543 12.671 1.00 62.09 106 PRO A CA 1
ATOM 833 C C . PRO A 1 106 ? -17.973 3.895 12.175 1.00 62.09 106 PRO A C 1
ATOM 835 O O . PRO A 1 106 ? -18.162 2.688 12.325 1.00 62.09 106 PRO A O 1
ATOM 838 N N . LYS A 1 107 ? -18.900 4.675 11.594 1.00 65.81 107 LYS A N 1
ATOM 839 C CA . LYS A 1 107 ? -20.118 4.155 10.951 1.00 65.81 107 LYS A CA 1
ATOM 840 C C . LYS A 1 107 ? -19.843 3.592 9.553 1.00 65.81 107 LYS A C 1
ATOM 842 O O . LYS A 1 107 ? -20.586 2.715 9.110 1.00 65.81 107 LYS A O 1
ATOM 847 N N . ARG A 1 108 ? -18.802 4.071 8.861 1.00 65.06 108 ARG A N 1
ATOM 848 C CA . ARG A 1 108 ? -18.348 3.497 7.588 1.00 65.06 108 ARG A CA 1
ATOM 849 C C . ARG A 1 108 ? -17.494 2.270 7.890 1.00 65.06 108 ARG A C 1
ATOM 851 O O . ARG A 1 108 ? -16.420 2.373 8.468 1.00 65.06 108 ARG A O 1
ATOM 858 N N . LYS A 1 109 ? -18.003 1.095 7.517 1.00 69.62 109 LYS A N 1
ATOM 859 C CA . LYS A 1 109 ? -17.348 -0.199 7.777 1.00 69.62 109 LYS A CA 1
ATOM 860 C C . LYS A 1 109 ? -16.244 -0.540 6.779 1.00 69.62 109 LYS A C 1
ATOM 862 O O . LYS A 1 109 ? -15.490 -1.474 7.029 1.00 69.62 109 LYS A O 1
ATOM 867 N N . GLU A 1 110 ? -16.169 0.202 5.681 1.00 75.38 110 GLU A N 1
ATOM 868 C CA . GLU A 1 110 ? -15.263 -0.042 4.568 1.00 75.38 110 GLU A CA 1
ATOM 869 C C . GLU A 1 110 ? -14.719 1.283 4.037 1.00 75.38 110 GLU A C 1
ATOM 871 O O . GLU A 1 110 ? -15.449 2.273 3.910 1.00 75.38 110 GLU A O 1
ATOM 876 N N . ILE A 1 111 ? -13.429 1.280 3.724 1.00 77.75 111 ILE A N 1
ATOM 877 C CA . ILE A 1 111 ? -12.731 2.341 3.012 1.00 77.75 111 ILE A CA 1
ATOM 878 C C . ILE A 1 111 ? -12.076 1.725 1.799 1.00 77.75 111 ILE A C 1
ATOM 880 O O . ILE A 1 111 ? -11.342 0.752 1.925 1.00 77.75 111 ILE A O 1
ATOM 884 N N . ALA A 1 112 ? -12.282 2.349 0.652 1.00 78.75 112 ALA A N 1
ATOM 885 C CA . ALA A 1 112 ? -11.586 2.031 -0.575 1.00 78.75 112 ALA A CA 1
ATOM 886 C C . ALA A 1 112 ? -11.052 3.333 -1.172 1.00 78.75 112 ALA A C 1
ATOM 888 O O . ALA A 1 112 ? -11.732 4.360 -1.128 1.00 78.75 112 ALA A O 1
ATOM 889 N N . THR A 1 113 ? -9.842 3.304 -1.719 1.00 75.56 113 THR A N 1
ATOM 890 C CA . THR A 1 113 ? -9.302 4.414 -2.513 1.00 75.56 113 THR A CA 1
ATOM 891 C C . THR A 1 113 ? -8.540 3.865 -3.710 1.00 75.56 113 THR A C 1
ATOM 893 O O . THR A 1 113 ? -8.126 2.710 -3.696 1.00 75.56 113 THR A O 1
ATOM 896 N N . THR A 1 114 ? -8.356 4.683 -4.741 1.00 78.25 114 THR A N 1
ATOM 897 C CA . THR A 1 114 ? -7.436 4.390 -5.844 1.00 78.25 114 THR A CA 1
ATOM 898 C C . THR A 1 114 ? -6.293 5.393 -5.787 1.00 78.25 114 THR A C 1
ATOM 900 O O . THR A 1 114 ? -6.511 6.602 -5.847 1.00 78.25 114 THR A O 1
ATOM 903 N N . VAL A 1 115 ? -5.075 4.882 -5.652 1.00 76.38 115 VAL A N 1
ATOM 904 C CA . VAL A 1 115 ? -3.831 5.649 -5.637 1.00 76.38 115 VAL A CA 1
ATOM 905 C C . VAL A 1 115 ? -3.170 5.458 -7.003 1.00 76.38 115 VAL A C 1
ATOM 907 O O . VAL A 1 115 ? -2.601 4.391 -7.232 1.00 76.38 115 VAL A O 1
ATOM 910 N N . PRO A 1 116 ? -3.275 6.419 -7.937 1.00 74.62 116 PRO A N 1
ATOM 911 C CA . PRO A 1 116 ? -2.600 6.311 -9.230 1.00 74.62 116 PRO A CA 1
ATOM 912 C C . PRO A 1 116 ? -1.085 6.356 -9.026 1.00 74.62 116 PRO A C 1
ATOM 914 O O . PRO A 1 116 ? -0.625 7.021 -8.114 1.00 74.62 116 PRO A O 1
ATOM 917 N N . ILE A 1 117 ? -0.290 5.713 -9.868 1.00 75.50 117 ILE A N 1
ATOM 918 C CA . ILE A 1 117 ? 1.175 5.782 -9.837 1.00 75.50 117 ILE A CA 1
ATOM 919 C C . ILE A 1 117 ? 1.620 6.178 -11.236 1.00 75.50 117 ILE A C 1
ATOM 921 O O . ILE A 1 117 ? 1.297 5.488 -12.190 1.00 75.50 117 ILE A O 1
ATOM 925 N N . HIS A 1 118 ? 2.295 7.321 -11.350 1.00 78.56 118 HIS A N 1
ATOM 926 C CA . HIS A 1 118 ? 2.808 7.836 -12.618 1.00 78.56 118 HIS A CA 1
ATOM 927 C C . HIS A 1 118 ? 4.165 8.492 -12.378 1.00 78.56 118 HIS A C 1
ATOM 929 O O . HIS A 1 118 ? 4.302 9.286 -11.440 1.00 78.56 118 HIS A O 1
ATOM 935 N N . GLY A 1 119 ? 5.151 8.203 -13.222 1.00 72.75 119 GLY A N 1
ATOM 936 C CA . GLY A 1 119 ? 6.437 8.889 -13.178 1.00 72.75 119 GLY A CA 1
ATOM 937 C C . GLY A 1 119 ? 7.481 8.286 -14.103 1.00 72.75 119 GLY A C 1
ATOM 938 O O . GLY A 1 119 ? 7.381 7.135 -14.505 1.00 72.75 119 GLY A O 1
ATOM 939 N N . ASN A 1 120 ? 8.524 9.058 -14.386 1.00 77.56 120 ASN A N 1
ATOM 940 C CA . ASN A 1 120 ? 9.638 8.612 -15.208 1.00 77.56 120 ASN A CA 1
ATOM 941 C C . ASN A 1 120 ? 10.812 8.182 -14.311 1.00 77.56 120 ASN A C 1
ATOM 943 O O . ASN A 1 120 ? 11.351 8.992 -13.552 1.00 77.56 120 ASN A O 1
ATOM 947 N N . VAL A 1 121 ? 11.226 6.915 -14.394 1.00 73.25 121 VAL A N 1
ATOM 948 C CA . VAL A 1 121 ? 12.319 6.367 -13.566 1.00 73.25 121 VAL A CA 1
ATOM 949 C C . VAL A 1 121 ? 13.706 6.807 -14.044 1.00 73.25 121 VAL A C 1
ATOM 951 O O . VAL A 1 121 ? 14.649 6.780 -13.257 1.00 73.25 121 VAL A O 1
ATOM 954 N N . ASN A 1 122 ? 13.831 7.263 -15.297 1.00 69.88 122 ASN A N 1
ATOM 955 C CA . ASN A 1 122 ? 15.053 7.879 -15.825 1.00 69.88 122 ASN A CA 1
ATOM 956 C C . ASN A 1 122 ? 15.256 9.306 -15.305 1.00 69.88 122 ASN A C 1
ATOM 958 O O . ASN A 1 122 ? 16.383 9.799 -15.303 1.00 69.88 122 ASN A O 1
ATOM 962 N N . ASN A 1 123 ? 14.183 9.985 -14.887 1.00 65.50 123 ASN A N 1
ATOM 963 C CA . ASN A 1 123 ? 14.256 11.342 -14.356 1.00 65.50 123 ASN A CA 1
ATOM 964 C C . ASN A 1 123 ? 13.342 11.532 -13.127 1.00 65.50 123 ASN A C 1
ATOM 966 O O . ASN A 1 123 ? 12.247 12.103 -13.244 1.00 65.50 123 ASN A O 1
ATOM 970 N N . PRO A 1 124 ? 13.806 11.096 -11.936 1.00 56.81 124 PRO A N 1
ATOM 971 C CA . PRO A 1 124 ? 13.021 11.090 -10.698 1.00 56.81 124 PRO A CA 1
ATOM 972 C C . PRO A 1 124 ? 12.538 12.471 -10.224 1.00 56.81 124 PRO A C 1
ATOM 974 O O . PRO A 1 124 ? 11.698 12.548 -9.331 1.00 56.81 124 PRO A O 1
ATOM 977 N N . GLU A 1 125 ? 13.065 13.564 -10.787 1.00 56.53 125 GLU A N 1
ATOM 978 C CA . GLU A 1 125 ? 12.769 14.945 -10.379 1.00 56.53 125 GLU A CA 1
ATOM 979 C C . GLU A 1 125 ? 11.548 15.567 -11.093 1.00 56.53 125 GLU A C 1
ATOM 981 O O . GLU A 1 125 ? 11.211 16.729 -10.859 1.00 56.53 125 GLU A O 1
ATOM 986 N N . THR A 1 126 ? 10.862 14.832 -11.978 1.00 52.19 126 THR A N 1
ATOM 987 C CA . THR A 1 126 ? 9.792 15.399 -12.821 1.00 52.19 126 THR A CA 1
ATOM 988 C C . THR A 1 126 ? 8.419 15.537 -12.138 1.00 52.19 126 THR A C 1
ATOM 990 O O . THR A 1 126 ? 7.968 14.725 -11.334 1.00 52.19 126 THR A O 1
ATOM 993 N N . ASN A 1 127 ? 7.722 16.613 -12.522 1.00 53.34 127 ASN A N 1
ATOM 994 C CA . ASN A 1 127 ? 6.509 17.231 -11.959 1.00 53.34 127 ASN A CA 1
ATOM 995 C C . ASN A 1 127 ? 5.206 16.381 -11.965 1.00 53.34 127 ASN A C 1
ATOM 997 O O . ASN A 1 127 ? 4.129 16.913 -11.689 1.00 53.34 127 ASN A O 1
ATOM 1001 N N . GLY A 1 128 ? 5.262 15.077 -12.272 1.00 51.12 128 GLY A N 1
ATOM 1002 C CA . GLY A 1 128 ? 4.086 14.181 -12.308 1.00 51.12 128 GLY A CA 1
ATOM 1003 C C . GLY A 1 128 ? 3.375 14.035 -10.953 1.00 51.12 128 GLY A C 1
ATOM 1004 O O . GLY A 1 128 ? 2.200 13.672 -10.871 1.00 51.12 128 GLY A O 1
ATOM 1005 N N . TRP A 1 129 ? 4.063 14.417 -9.877 1.00 52.31 129 TRP A N 1
ATOM 1006 C CA . TRP A 1 129 ? 3.587 14.314 -8.503 1.00 52.31 129 TRP A CA 1
ATOM 1007 C C . TRP A 1 129 ? 2.507 15.347 -8.123 1.00 52.31 129 TRP A C 1
ATOM 1009 O O . TRP A 1 129 ? 1.667 15.090 -7.256 1.00 52.31 129 TRP A O 1
ATOM 1019 N N . ALA A 1 130 ? 2.463 16.499 -8.803 1.00 45.47 130 ALA A N 1
ATOM 1020 C CA . ALA A 1 130 ? 1.387 17.479 -8.627 1.00 45.47 130 ALA A CA 1
ATOM 1021 C C . ALA A 1 130 ? 0.036 16.939 -9.145 1.00 45.47 130 ALA A C 1
ATOM 1023 O O . ALA A 1 130 ? -1.008 17.162 -8.528 1.00 45.47 130 ALA A O 1
ATOM 1024 N N . THR A 1 131 ? 0.066 16.155 -10.228 1.00 46.62 131 THR A N 1
ATOM 1025 C CA . THR A 1 131 ? -1.101 15.450 -10.783 1.00 46.62 131 THR A CA 1
ATOM 1026 C C . THR A 1 131 ? -1.546 14.300 -9.869 1.00 46.62 131 THR A C 1
ATOM 1028 O O . THR A 1 131 ? -2.741 14.148 -9.613 1.00 46.62 131 THR A O 1
ATOM 1031 N N . PHE A 1 132 ? -0.598 13.555 -9.286 1.00 45.38 132 PHE A N 1
ATOM 1032 C CA . PHE A 1 132 ? -0.846 12.497 -8.292 1.00 45.38 132 PHE A CA 1
ATOM 1033 C C . PHE A 1 132 ? -1.648 12.992 -7.070 1.00 45.38 132 PHE A C 1
ATOM 1035 O O . PHE A 1 132 ? -2.683 12.415 -6.726 1.00 45.38 132 PHE A O 1
ATOM 1042 N N . LEU A 1 133 ? -1.234 14.108 -6.450 1.00 44.53 133 LEU A N 1
ATOM 1043 C CA . LEU A 1 133 ? -1.943 14.699 -5.301 1.00 44.53 133 LEU A CA 1
ATOM 1044 C C . LEU A 1 133 ? -3.334 15.241 -5.675 1.00 44.53 133 LEU A C 1
ATOM 1046 O O . LEU A 1 133 ? -4.272 15.158 -4.877 1.00 44.53 133 LEU A O 1
ATOM 1050 N N . GLY A 1 134 ? -3.483 15.769 -6.894 1.00 44.69 134 GLY A N 1
ATOM 1051 C CA . GLY A 1 134 ? -4.764 16.244 -7.420 1.00 44.69 134 GLY A CA 1
ATOM 1052 C C . GLY A 1 134 ? -5.798 15.126 -7.586 1.00 44.69 134 GLY A C 1
ATOM 1053 O O . GLY A 1 134 ? -6.971 15.327 -7.269 1.00 44.69 134 GLY A O 1
ATOM 1054 N N . ILE A 1 135 ? -5.367 13.934 -8.013 1.00 44.84 135 ILE A N 1
ATOM 1055 C CA . ILE A 1 135 ? -6.245 12.768 -8.197 1.00 44.84 135 ILE A CA 1
ATOM 1056 C C . ILE A 1 135 ? -6.638 12.149 -6.848 1.00 44.84 135 ILE A C 1
ATOM 1058 O O . ILE A 1 135 ? -7.815 11.850 -6.641 1.00 44.84 135 ILE A O 1
ATOM 1062 N N . LEU A 1 136 ? -5.710 12.046 -5.886 1.00 42.78 136 LEU A N 1
ATOM 1063 C CA . LEU A 1 136 ? -6.019 11.562 -4.530 1.00 42.78 136 LEU A CA 1
ATOM 1064 C C . LEU A 1 136 ? -7.109 12.388 -3.835 1.00 42.78 136 LEU A C 1
ATOM 1066 O O . LEU A 1 136 ? -7.929 11.842 -3.096 1.00 42.78 136 LEU A O 1
ATOM 1070 N N . LYS A 1 137 ? -7.162 13.700 -4.096 1.00 40.81 137 LYS A N 1
ATOM 1071 C CA . LYS A 1 137 ? -8.201 14.588 -3.556 1.00 40.81 137 LYS A CA 1
ATOM 1072 C C . LYS A 1 137 ? -9.606 14.246 -4.080 1.00 40.81 137 LYS A C 1
ATOM 1074 O O . LYS A 1 137 ? -10.580 14.490 -3.371 1.00 40.81 137 LYS A O 1
ATOM 1079 N N . ASN A 1 138 ? -9.698 13.639 -5.265 1.00 42.31 138 ASN A N 1
ATOM 1080 C CA . ASN A 1 138 ? -10.949 13.294 -5.945 1.00 42.31 138 ASN A CA 1
ATOM 1081 C C . ASN A 1 138 ? -11.344 11.806 -5.820 1.00 42.31 138 ASN A C 1
ATOM 1083 O O . ASN A 1 138 ? -12.477 11.459 -6.135 1.00 42.31 138 ASN A O 1
ATOM 1087 N N . ALA A 1 139 ? -10.457 10.929 -5.334 1.00 42.88 139 ALA A N 1
ATOM 1088 C CA . ALA A 1 139 ? -10.664 9.472 -5.303 1.00 42.88 139 ALA A CA 1
ATOM 1089 C C . ALA A 1 139 ? -11.486 8.942 -4.102 1.00 42.88 139 ALA A C 1
ATOM 1091 O O . ALA A 1 139 ? -11.668 7.735 -3.957 1.00 42.88 139 ALA A O 1
ATOM 1092 N N . PHE A 1 140 ? -12.006 9.822 -3.238 1.00 47.75 140 PHE A N 1
ATOM 1093 C CA . PHE A 1 140 ? -12.842 9.465 -2.081 1.00 47.75 140 PHE A CA 1
ATOM 1094 C C . PHE A 1 140 ? -14.323 9.294 -2.465 1.00 47.75 140 PHE A C 1
ATOM 1096 O O . PHE A 1 140 ? -15.188 9.969 -1.905 1.00 47.75 140 PHE A O 1
ATOM 1103 N N . ILE A 1 141 ? -14.620 8.428 -3.435 1.00 45.81 141 ILE A N 1
ATOM 1104 C CA . ILE A 1 141 ? -15.994 8.162 -3.886 1.00 45.81 141 ILE A CA 1
ATOM 1105 C C . ILE A 1 141 ? -16.467 6.801 -3.353 1.00 45.81 141 ILE A C 1
ATOM 1107 O O . ILE A 1 141 ? -15.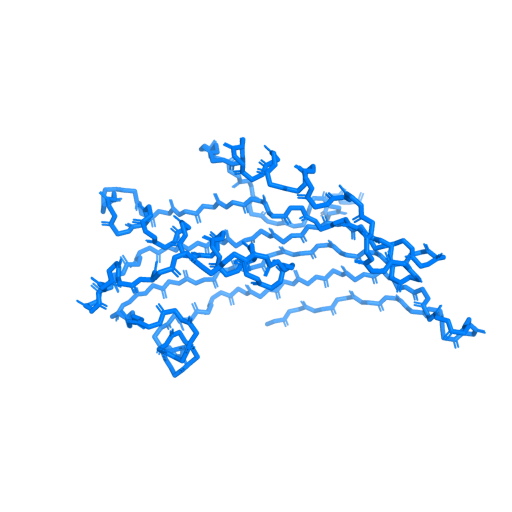731 5.816 -3.357 1.00 45.81 141 ILE A O 1
ATOM 1111 N N . GLU A 1 142 ? -17.706 6.769 -2.857 1.00 46.81 142 GLU A N 1
ATOM 1112 C CA . GLU A 1 142 ? -18.429 5.546 -2.501 1.00 46.81 142 GLU A CA 1
ATOM 1113 C C . GLU A 1 142 ? -18.606 4.632 -3.723 1.00 46.81 142 GLU A C 1
ATOM 1115 O O . GLU A 1 142 ? -19.046 5.089 -4.772 1.00 46.81 142 GLU A O 1
ATOM 1120 N N . ALA A 1 143 ? -18.339 3.334 -3.529 1.00 49.97 143 ALA A N 1
ATOM 1121 C CA . ALA A 1 143 ? -18.442 2.237 -4.502 1.00 49.97 143 ALA A CA 1
ATOM 1122 C C . ALA A 1 143 ? -17.271 2.105 -5.500 1.00 49.97 143 ALA A C 1
ATOM 1124 O O . ALA A 1 143 ? -17.443 2.189 -6.713 1.00 49.97 143 ALA A O 1
ATOM 1125 N N . LEU A 1 144 ? -16.074 1.804 -4.986 1.00 57.16 144 LEU A N 1
ATOM 1126 C CA . LEU A 1 144 ? -15.015 1.193 -5.795 1.00 57.16 144 LEU A CA 1
ATOM 1127 C C . LEU A 1 144 ? -15.254 -0.320 -5.899 1.00 57.16 144 LEU A C 1
ATOM 1129 O O . LEU A 1 144 ? -15.450 -0.995 -4.888 1.00 57.16 144 LEU A O 1
ATOM 1133 N N . ASN A 1 145 ? -15.219 -0.857 -7.119 1.00 65.12 145 ASN A N 1
ATOM 1134 C CA . ASN A 1 145 ? -15.291 -2.300 -7.343 1.00 65.12 145 ASN A CA 1
ATOM 1135 C C . ASN A 1 145 ? -13.996 -2.973 -6.880 1.00 65.12 145 ASN A C 1
ATOM 1137 O O . ASN A 1 145 ? -12.896 -2.500 -7.172 1.00 65.12 145 ASN A O 1
ATOM 1141 N N . ARG A 1 146 ? -14.126 -4.112 -6.196 1.00 74.62 146 ARG A N 1
ATOM 1142 C CA . ARG A 1 146 ? -12.978 -4.959 -5.859 1.00 74.62 146 ARG A CA 1
ATOM 1143 C C . ARG A 1 146 ? -12.482 -5.665 -7.105 1.00 74.62 146 ARG A C 1
ATOM 1145 O O . ARG A 1 146 ? -13.266 -6.311 -7.795 1.00 74.62 146 ARG A O 1
ATOM 1152 N N . GLY A 1 147 ? -11.181 -5.582 -7.345 1.00 73.19 147 GLY A N 1
ATOM 1153 C CA . GLY A 1 147 ? -10.549 -6.240 -8.476 1.00 73.19 147 GLY A CA 1
ATOM 1154 C C . GLY A 1 147 ? -9.586 -5.343 -9.239 1.00 73.19 147 GLY A C 1
ATOM 1155 O O . GLY A 1 147 ? -9.478 -4.138 -9.012 1.00 73.19 147 GLY A O 1
ATOM 1156 N N . ILE A 1 148 ? -8.887 -6.007 -10.146 1.00 73.75 148 ILE A N 1
ATOM 1157 C CA . ILE A 1 148 ? -8.036 -5.443 -11.190 1.00 73.75 148 ILE A CA 1
ATOM 1158 C C . ILE A 1 148 ? -8.971 -5.091 -12.357 1.00 73.75 148 ILE A C 1
ATOM 1160 O O . ILE A 1 148 ? -9.750 -5.941 -12.799 1.00 73.75 148 ILE A O 1
ATOM 1164 N N . GLU A 1 149 ? -8.957 -3.838 -12.803 1.00 69.25 149 GLU A N 1
ATOM 1165 C CA . GLU A 1 149 ? -9.799 -3.319 -13.891 1.00 69.25 149 GLU A CA 1
ATOM 1166 C C . GLU A 1 149 ? -9.551 -4.055 -15.214 1.00 69.25 149 GLU A C 1
ATOM 1168 O O . GLU A 1 149 ? -10.502 -4.309 -15.951 1.00 69.25 149 GLU A O 1
ATOM 1173 N N . GLY A 1 150 ? -8.319 -4.510 -15.459 1.00 59.91 150 GLY A N 1
ATOM 1174 C CA . GLY A 1 150 ? -7.938 -5.301 -16.632 1.00 59.91 150 GLY A CA 1
ATOM 1175 C C . GLY A 1 150 ? -8.377 -6.774 -16.626 1.00 59.91 150 GLY A C 1
ATOM 1176 O O . GLY A 1 150 ? -8.080 -7.498 -17.571 1.00 59.91 150 GLY A O 1
ATOM 1177 N N . SER A 1 151 ? -9.079 -7.257 -15.591 1.00 41.44 151 SER A N 1
ATOM 1178 C CA . SER A 1 151 ? -9.439 -8.683 -15.434 1.00 41.44 151 SER A CA 1
ATOM 1179 C C . SER A 1 151 ? -10.885 -9.047 -15.812 1.00 41.44 151 SER A C 1
ATOM 1181 O O . SER A 1 151 ? -11.422 -10.063 -15.363 1.00 41.44 151 SER A O 1
ATOM 1183 N N . ALA A 1 152 ? -11.519 -8.259 -16.684 1.00 33.44 152 ALA A N 1
ATOM 1184 C CA . ALA A 1 152 ? -12.738 -8.655 -17.385 1.00 33.44 152 ALA A CA 1
ATOM 1185 C C . ALA A 1 152 ? -12.408 -9.215 -18.784 1.00 33.44 152 ALA A C 1
ATOM 1187 O O . ALA A 1 152 ? -12.458 -8.471 -19.751 1.00 33.44 152 ALA A O 1
ATOM 1188 N N . LYS A 1 153 ? -12.136 -10.529 -18.841 1.00 29.19 153 LYS A N 1
ATOM 1189 C CA . LYS A 1 153 ? -12.117 -11.423 -20.026 1.00 29.19 153 LYS A CA 1
ATOM 1190 C C . LYS A 1 153 ? -11.292 -11.027 -21.255 1.00 29.19 153 LYS A C 1
ATOM 1192 O O . LYS A 1 153 ? -11.701 -10.121 -22.006 1.00 29.19 153 LYS A O 1
#

Radius of gyration: 16.66 Å; chains: 1; bounding box: 39×33×42 Å

pLDDT: mean 74.03, std 16.22, range [29.19, 95.81]

Sequence (153 aa):
MKVDMKVNILKEIPDFDMNMQLTGVNLTSLNNFIKAQGKFDVERGNLDIYSELDLMDGELNGYVKPFIENIKVLDWKNDNKKEEGGILNAAKEAVIGLFSKAVENPKRKEIATTVPIHGNVNNPETNGWATFLGILKNAFIEALNRGIEGSAK